Protein 7JUB (pdb70)

Sequence (122 aa):
LCCFKLYAKGKHHEKKTWFESRDFCRALGGDLASSINNKEEQQQTIWRRLITASGSYHHKLFWLGLTYGSPSEGFTWSSDGSPVSSYENWAYGEPNNYQNVEYCGELKGDPTMSSWNDINNCEHLNNWICQI

Foldseek 3Di:
DDKDWFDDDPVPFFFLVVQQVVQVVVVWGFADDADVVSLVVVLVNCVVVVVAQFKAFGQWFADDPVQGIAGVVRDDPDDAFADPCPPPCVVVQFGGKIFGSDPSRHIYTDHRGDGGIGMIDD

Structure (mmCIF, N/CA/C/O backbone):
data_7JUB
#
_entry.id   7JUB
#
_cell.length_a   32.970
_cell.length_b   56.361
_cell.length_c   34.217
_cell.angle_alpha   90.000
_cell.angle_beta   112.010
_cell.angle_gamma   90.000
#
_symmetry.space_group_name_H-M   'P 1 21 1'
#
loop_
_entity.id
_entity.type
_entity.pdbx_description
1 polymer 'Macrophage mannose receptor 1'
2 non-polymer 'CALCIUM ION'
3 non-polymer 'methyl alpha-D-mannopyranoside'
4 water water
#
loop_
_atom_site.group_PDB
_atom_site.id
_atom_site.type_symbol
_atom_site.label_atom_id
_atom_site.label_alt_id
_atom_site.label_comp_id
_atom_site.label_asym_id
_atom_site.label_entity_id
_atom_site.label_seq_id
_atom_site.pdbx_PDB_ins_code
_atom_site.Cartn_x
_atom_site.Cartn_y
_atom_site.Cartn_z
_atom_site.occupancy
_atom_site.B_iso_or_equiv
_atom_site.auth_seq_id
_atom_site.auth_comp_id
_atom_site.auth_asym_id
_atom_site.auth_atom_id
_atom_site.pdbx_PDB_model_num
ATOM 1 N N . LEU A 1 14 ? 4.256 11.080 9.407 1.00 25.86 640 LEU A N 1
ATOM 2 C CA . LEU A 1 14 ? 3.327 10.548 8.416 1.00 24.87 640 LEU A CA 1
ATOM 3 C C . LEU A 1 14 ? 2.460 9.434 8.985 1.00 22.78 640 LEU A C 1
ATOM 4 O O . LEU A 1 14 ? 2.874 8.696 9.882 1.00 24.45 640 LEU A O 1
ATOM 9 N N . CYS A 1 15 ? 1.251 9.319 8.444 1.00 18.41 641 CYS A N 1
ATOM 10 C CA A CYS A 1 15 ? 0.283 8.320 8.870 0.50 16.66 641 CYS A CA 1
ATOM 11 C CA B CYS A 1 15 ? 0.291 8.313 8.874 0.50 16.27 641 CYS A CA 1
ATOM 12 C C . CYS A 1 15 ? 0.277 7.164 7.877 1.00 13.48 641 CYS A C 1
ATOM 13 O O . CYS A 1 15 ? 0.112 7.376 6.671 1.00 12.60 641 CYS A O 1
ATOM 18 N N . PHE A 1 16 ? 0.455 5.952 8.384 1.00 10.47 642 PHE A N 1
ATOM 19 C CA . PHE A 1 16 ? 0.424 4.765 7.548 1.00 8.55 642 PHE A CA 1
ATOM 20 C C . PHE A 1 16 ? -0.988 4.196 7.504 1.00 8.51 642 PHE A C 1
ATOM 21 O O . PHE A 1 16 ? -1.730 4.247 8.490 1.00 9.48 642 PHE A O 1
ATOM 29 N N . LYS A 1 17 ? -1.350 3.634 6.352 1.00 8.78 643 LYS A N 1
ATOM 30 C CA . LYS A 1 17 ? -2.628 2.945 6.210 1.00 9.36 643 LYS A CA 1
ATOM 31 C C . LYS A 1 17 ? -2.451 1.692 5.369 1.00 8.29 643 LYS A C 1
ATOM 32 O O . LYS A 1 17 ? -1.849 1.742 4.292 1.00 7.74 643 LYS A O 1
ATOM 38 N N . LEU A 1 18 ? -2.999 0.581 5.864 1.00 7.81 644 LEU A N 1
ATOM 39 C CA . LEU A 1 18 ? -2.953 -0.693 5.163 1.00 8.08 644 LEU A CA 1
ATOM 40 C C . LEU A 1 18 ? -4.084 -0.786 4.162 1.00 7.41 644 LEU A C 1
ATOM 41 O O . LEU A 1 18 ? -5.209 -0.362 4.437 1.00 8.68 644 LEU A O 1
ATOM 46 N N . TYR A 1 19 ? -3.800 -1.412 3.027 1.00 6.73 645 TYR A N 1
ATOM 47 C CA . TYR A 1 19 ? -4.815 -1.726 2.026 1.00 7.28 645 TYR A CA 1
ATOM 48 C C . TYR A 1 19 ? -4.688 -3.203 1.683 1.00 7.88 645 TYR A C 1
ATOM 49 O O . TYR A 1 19 ? -3.806 -3.608 0.919 1.00 8.93 645 TYR A O 1
ATOM 58 N N . ALA A 1 20 ? -5.573 -4.003 2.272 1.00 8.09 646 ALA A N 1
ATOM 59 C CA . ALA A 1 20 ? -5.635 -5.450 2.060 1.00 8.86 646 ALA A CA 1
ATOM 60 C C . ALA A 1 20 ? -7.082 -5.741 1.679 1.00 9.19 646 ALA A C 1
ATOM 61 O O . ALA A 1 20 ? -7.912 -6.102 2.517 1.00 10.19 646 ALA A O 1
ATOM 63 N N . LYS A 1 21 ? -7.383 -5.556 0.404 1.00 8.77 647 LYS A N 1
ATOM 64 C CA . LYS A 1 21 ? -8.746 -5.582 -0.101 1.00 9.23 647 LYS A CA 1
ATOM 65 C C . LYS A 1 21 ? -9.075 -6.994 -0.593 1.00 8.79 647 LYS A C 1
ATOM 66 O O . LYS A 1 21 ? -8.450 -7.971 -0.173 1.00 9.78 647 LYS A O 1
ATOM 72 N N . GLY A 1 22 ? -10.066 -7.118 -1.468 1.00 8.62 648 GLY A N 1
ATOM 73 C CA . GLY A 1 22 ? -10.471 -8.421 -1.943 1.00 9.88 648 GLY A CA 1
ATOM 74 C C . GLY A 1 22 ? -9.423 -9.068 -2.829 1.00 11.04 648 GLY A C 1
ATOM 75 O O . GLY A 1 22 ? -8.486 -8.438 -3.321 1.00 11.37 648 GLY A O 1
ATOM 76 N N . LYS A 1 23 ? -9.619 -10.370 -3.054 1.00 13.61 649 LYS A N 1
ATOM 77 C CA . LYS A 1 23 ? -8.629 -11.175 -3.766 1.00 16.00 649 LYS A CA 1
ATOM 78 C C . LYS A 1 23 ? -8.381 -10.675 -5.184 1.00 14.61 649 LYS A C 1
ATOM 79 O O . LYS A 1 23 ? -7.313 -10.926 -5.749 1.00 16.24 649 LYS A O 1
ATOM 85 N N . HIS A 1 24 ? -9.350 -9.991 -5.783 1.00 12.02 650 HIS A N 1
ATOM 86 C CA A HIS A 1 24 ? -9.156 -9.459 -7.127 0.50 11.31 650 HIS A CA 1
ATOM 87 C CA B HIS A 1 24 ? -9.282 -9.438 -7.126 0.50 11.03 650 HIS A CA 1
ATOM 88 C C . HIS A 1 24 ? -8.902 -7.963 -7.129 1.00 10.17 650 HIS A C 1
ATOM 89 O O . HIS A 1 24 ? -8.963 -7.321 -8.183 1.00 12.71 650 HIS A O 1
ATOM 102 N N . GLU A 1 25 ? -8.557 -7.408 -5.977 1.00 8.31 651 GLU A N 1
ATOM 103 C CA . GLU A 1 25 ? -8.308 -5.986 -5.833 1.00 8.15 651 GLU A CA 1
ATOM 104 C C . GLU A 1 25 ? -6.848 -5.672 -5.546 1.00 8.02 651 GLU A C 1
ATOM 105 O O . GLU A 1 25 ? -6.512 -4.513 -5.299 1.00 8.60 651 GLU A O 1
ATOM 111 N N . LYS A 1 26 ? -5.975 -6.670 -5.590 1.00 7.35 652 LYS A N 1
ATOM 112 C CA . LYS A 1 26 ? -4.552 -6.436 -5.419 1.00 6.90 652 LYS A CA 1
ATOM 113 C C . LYS A 1 26 ? -3.980 -5.739 -6.652 1.00 6.16 652 LYS A C 1
ATOM 114 O O . LYS A 1 26 ? -4.587 -5.726 -7.726 1.00 7.42 652 LYS A O 1
ATOM 120 N N . LYS A 1 27 ? -2.804 -5.134 -6.481 1.00 5.26 653 LYS A N 1
ATOM 121 C CA . LYS A 1 27 ? -2.278 -4.184 -7.453 1.00 4.91 653 LYS A CA 1
ATOM 122 C C . LYS A 1 27 ? -0.793 -4.415 -7.679 1.00 4.34 653 LYS A C 1
ATOM 123 O O . LYS A 1 27 ? -0.086 -4.919 -6.800 1.00 4.39 653 LYS A O 1
ATOM 129 N N . THR A 1 28 ? -0.325 -4.016 -8.862 1.00 4.23 654 THR A N 1
ATOM 130 C CA . THR A 1 28 ? 1.107 -3.985 -9.111 1.00 4.42 654 THR A CA 1
ATOM 131 C C . THR A 1 28 ? 1.749 -2.880 -8.266 1.00 3.78 654 THR A C 1
ATOM 132 O O . THR A 1 28 ? 1.068 -2.041 -7.664 1.00 3.92 654 THR A O 1
ATOM 136 N N . TRP A 1 29 ? 3.083 -2.863 -8.224 1.00 3.77 655 TRP A N 1
ATOM 137 C CA . TRP A 1 29 ? 3.761 -1.818 -7.455 1.00 3.71 655 TRP A CA 1
ATOM 138 C C . TRP A 1 29 ? 3.388 -0.435 -7.985 1.00 3.75 655 TRP A C 1
ATOM 139 O O . TRP A 1 29 ? 3.057 0.484 -7.220 1.00 4.03 655 TRP A O 1
ATOM 150 N N . PHE A 1 30 ? 3.420 -0.275 -9.307 1.00 4.31 656 PHE A N 1
ATOM 151 C CA . PHE A 1 30 ? 3.096 1.015 -9.913 1.00 4.83 656 PHE A CA 1
ATOM 152 C C . PHE A 1 30 ? 1.646 1.415 -9.673 1.00 4.65 656 PHE A C 1
ATOM 153 O O . PHE A 1 30 ? 1.363 2.585 -9.387 1.00 5.00 656 PHE A O 1
ATOM 161 N N . GLU A 1 31 ? 0.715 0.467 -9.785 1.00 4.44 657 GLU A N 1
ATOM 162 C CA . GLU A 1 31 ? -0.681 0.786 -9.507 1.00 4.76 657 GLU A CA 1
ATOM 163 C C . GLU A 1 31 ? -0.868 1.198 -8.052 1.00 4.74 657 GLU A C 1
ATOM 164 O O . GLU A 1 31 ? -1.683 2.079 -7.741 1.00 4.67 657 GLU A O 1
ATOM 170 N N . SER A 1 32 ? -0.142 0.540 -7.141 1.00 4.26 658 SER A N 1
ATOM 171 C CA . SER A 1 32 ? -0.245 0.878 -5.723 1.00 4.33 658 SER A CA 1
ATOM 172 C C . SER A 1 32 ? 0.330 2.257 -5.454 1.00 4.54 658 SER A C 1
ATOM 173 O O . SER A 1 32 ? -0.256 3.054 -4.712 1.00 5.15 658 SER A O 1
ATOM 176 N N . ARG A 1 33 ? 1.479 2.558 -6.054 1.00 4.95 659 ARG A N 1
ATOM 177 C CA . ARG A 1 33 ? 2.040 3.893 -5.918 1.00 5.78 659 ARG A CA 1
ATOM 178 C C . ARG A 1 33 ? 1.061 4.941 -6.430 1.00 5.75 659 ARG A C 1
ATOM 179 O O . ARG A 1 33 ? 0.851 5.975 -5.786 1.00 6.32 659 ARG A O 1
ATOM 187 N N . ASP A 1 34 ? 0.439 4.682 -7.584 1.00 5.85 660 ASP A N 1
ATOM 188 C CA . ASP A 1 34 ? -0.521 5.635 -8.128 1.00 6.94 660 ASP A CA 1
ATOM 189 C C . ASP A 1 34 ? -1.704 5.826 -7.185 1.00 6.80 660 ASP A C 1
ATOM 190 O O . ASP A 1 34 ? -2.203 6.948 -7.020 1.00 7.80 660 ASP A O 1
ATOM 195 N N . PHE A 1 35 ? -2.173 4.740 -6.568 1.00 6.46 661 PHE A N 1
ATOM 196 C CA . PHE A 1 35 ? -3.264 4.836 -5.607 1.00 6.63 661 PHE A CA 1
ATOM 197 C C . PHE A 1 35 ? -2.884 5.744 -4.441 1.00 6.37 661 PHE A C 1
ATOM 198 O O . PHE A 1 35 ? -3.661 6.620 -4.034 1.00 7.25 661 PHE A O 1
ATOM 206 N N . CYS A 1 36 ? -1.697 5.536 -3.871 1.00 5.46 662 CYS A N 1
ATOM 207 C CA . CYS A 1 36 ? -1.287 6.341 -2.725 1.00 5.76 662 CYS A CA 1
ATOM 208 C C . CYS A 1 36 ? -1.043 7.791 -3.116 1.00 6.24 662 CYS A C 1
ATOM 209 O O . CYS A 1 36 ? -1.353 8.710 -2.347 1.00 7.16 662 CYS A O 1
ATOM 212 N N . ARG A 1 37 ? -0.467 8.013 -4.297 1.00 7.17 663 ARG A N 1
ATOM 213 C CA . ARG A 1 37 ? -0.223 9.374 -4.752 1.00 8.97 663 ARG A CA 1
ATOM 214 C C . ARG A 1 37 ? -1.529 10.098 -5.063 1.00 9.49 663 ARG A C 1
ATOM 215 O O . ARG A 1 37 ? -1.617 11.318 -4.879 1.00 10.72 663 ARG A O 1
ATOM 223 N N . ALA A 1 38 ? -2.564 9.370 -5.486 1.00 9.70 664 ALA A N 1
ATOM 224 C CA . ALA A 1 38 ? -3.853 10.002 -5.746 1.00 11.09 664 ALA A CA 1
ATOM 225 C C . ALA A 1 38 ? -4.451 10.588 -4.476 1.00 11.42 664 ALA A C 1
ATOM 226 O O . ALA A 1 38 ? -5.205 11.566 -4.539 1.00 12.63 664 ALA A O 1
ATOM 228 N N . LEU A 1 39 ? -4.120 10.017 -3.320 1.00 10.40 665 LEU A N 1
ATOM 229 C CA . LEU A 1 39 ? -4.541 10.545 -2.033 1.00 10.81 665 LEU A CA 1
ATOM 230 C C . LEU A 1 39 ? -3.651 11.675 -1.541 1.00 10.18 665 LEU A C 1
ATOM 231 O O . LEU A 1 39 ? -3.936 12.252 -0.488 1.00 12.51 665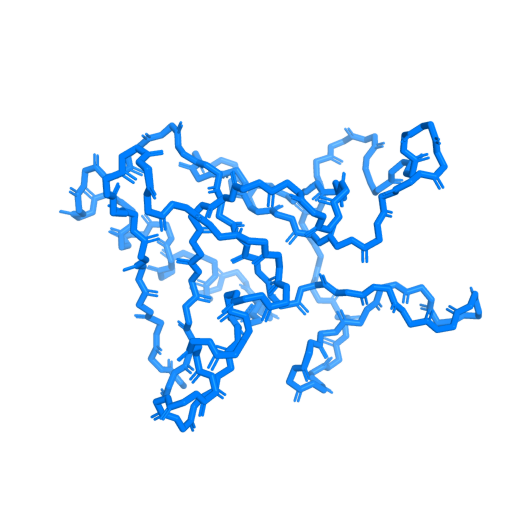 LEU A O 1
ATOM 236 N N . GLY A 1 40 ? -2.590 12.008 -2.271 1.00 8.61 666 GLY A N 1
ATOM 237 C CA . GLY A 1 40 ? -1.672 13.039 -1.837 1.00 8.49 666 GLY A CA 1
ATOM 238 C C . GLY A 1 40 ? -0.500 12.538 -1.031 1.00 8.50 666 GLY A C 1
ATOM 239 O O . GLY A 1 40 ? 0.194 13.348 -0.405 1.00 8.66 666 GLY A O 1
ATOM 240 N N . GLY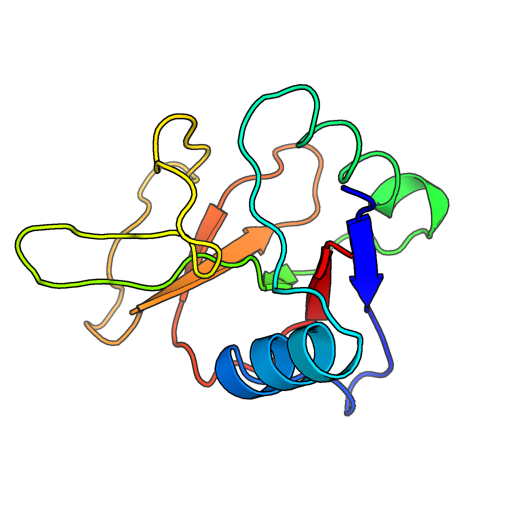 A 1 41 ? -0.255 11.233 -1.031 1.00 7.89 667 GLY A N 1
ATOM 241 C CA . GLY A 1 41 ? 0.829 10.612 -0.293 1.00 7.69 667 GLY A CA 1
ATOM 242 C C . GLY A 1 41 ? 1.706 9.782 -1.215 1.00 7.05 667 GLY A C 1
ATOM 243 O O . GLY A 1 41 ? 1.971 10.155 -2.354 1.00 7.99 667 GLY A O 1
ATOM 244 N N . ASP A 1 42 ? 2.158 8.635 -0.709 1.00 6.38 668 ASP A N 1
ATOM 245 C CA . ASP A 1 42 ? 3.069 7.775 -1.454 1.00 5.66 668 ASP A CA 1
ATOM 246 C C . ASP A 1 42 ? 2.991 6.391 -0.824 1.00 4.76 668 ASP A C 1
ATOM 247 O O . ASP A 1 42 ? 2.366 6.199 0.224 1.00 5.31 668 ASP A O 1
ATOM 252 N N . LEU A 1 43 ? 3.620 5.419 -1.475 1.00 4.56 669 LEU A N 1
ATOM 253 C CA . LEU A 1 43 ? 3.842 4.150 -0.802 1.00 4.77 669 LEU A CA 1
ATOM 254 C C . LEU A 1 43 ? 4.703 4.380 0.436 1.00 4.69 669 LEU A C 1
ATOM 255 O O . LEU A 1 43 ? 5.545 5.282 0.481 1.00 5.53 669 LEU A O 1
ATOM 260 N N . ALA A 1 44 ? 4.473 3.561 1.455 1.00 4.85 670 ALA A N 1
ATOM 261 C CA . ALA A 1 44 ? 5.142 3.745 2.731 1.00 5.11 670 ALA A CA 1
ATOM 262 C C . ALA A 1 44 ? 6.637 3.461 2.656 1.00 4.58 670 ALA A C 1
ATOM 263 O O . ALA A 1 44 ? 7.079 2.459 2.084 1.00 5.01 670 ALA A O 1
ATOM 265 N N . SER A 1 45 ? 7.418 4.345 3.267 1.00 4.72 671 SER A N 1
ATOM 266 C CA A SER A 1 45 ? 8.797 4.038 3.595 0.50 4.85 671 SER A CA 1
ATOM 267 C CA B SER A 1 45 ? 8.807 4.075 3.604 0.50 5.71 671 SER A CA 1
ATOM 268 C C . SER A 1 45 ? 8.886 3.693 5.075 1.00 5.05 671 SER A C 1
ATOM 269 O O . SER A 1 45 ? 8.199 4.282 5.912 1.00 6.70 671 SER A O 1
ATOM 274 N N . ILE A 1 46 ? 9.706 2.699 5.387 1.00 5.86 672 ILE A N 1
ATOM 275 C CA . ILE A 1 46 ? 9.913 2.253 6.761 1.00 6.70 672 ILE A CA 1
ATOM 276 C C . ILE A 1 46 ? 11.333 2.638 7.133 1.00 7.27 672 ILE A C 1
ATOM 277 O O . ILE A 1 46 ? 12.300 2.012 6.680 1.00 8.71 672 ILE A O 1
ATOM 282 N N . ASN A 1 47 ? 11.462 3.671 7.959 1.00 7.87 673 ASN A N 1
ATOM 283 C CA . ASN A 1 47 ? 12.741 4.337 8.141 1.00 9.04 673 ASN A CA 1
ATOM 284 C C . ASN A 1 47 ? 13.423 3.993 9.452 1.00 7.73 673 ASN A C 1
ATOM 285 O O . ASN A 1 47 ? 14.573 4.397 9.660 1.00 8.85 673 ASN A O 1
ATOM 290 N N . ASN A 1 48 ? 12.751 3.261 10.332 1.00 8.04 674 ASN A N 1
ATOM 291 C CA . ASN A 1 48 ? 13.323 2.893 11.619 1.00 8.31 674 ASN A CA 1
ATOM 292 C C . ASN A 1 48 ? 12.420 1.843 12.251 1.00 7.86 674 ASN A C 1
ATOM 293 O O . ASN A 1 48 ? 11.342 1.524 11.737 1.00 7.43 674 ASN A O 1
ATOM 298 N N . LYS A 1 49 ? 12.876 1.319 13.388 1.00 9.11 675 LYS A N 1
ATOM 299 C CA . LYS A 1 49 ? 12.136 0.275 14.087 1.00 10.31 675 LYS A CA 1
ATOM 300 C C . LYS A 1 49 ? 10.803 0.773 14.621 1.00 9.08 675 LYS A C 1
ATOM 301 O O . LYS A 1 49 ? 9.856 -0.013 14.735 1.00 8.64 675 LYS A O 1
ATOM 307 N N . GLU A 1 50 ? 10.710 2.051 14.988 1.00 9.29 676 GLU A N 1
ATOM 308 C CA . GLU A 1 50 ? 9.437 2.559 15.485 1.00 9.74 676 GLU A CA 1
ATOM 309 C C . GLU A 1 50 ? 8.369 2.517 14.400 1.00 8.19 676 GLU A C 1
ATOM 310 O O . GLU A 1 50 ? 7.239 2.084 14.646 1.00 8.53 676 GLU A O 1
ATOM 316 N N . GLU A 1 51 ? 8.709 2.968 13.187 1.00 7.20 677 GLU A N 1
ATOM 317 C CA . GLU A 1 51 ? 7.750 2.915 12.087 1.00 7.13 677 GLU A CA 1
ATOM 318 C C . GLU A 1 51 ? 7.381 1.476 11.756 1.00 6.35 677 GLU A C 1
ATOM 319 O O . GLU A 1 51 ? 6.220 1.168 11.460 1.00 6.90 677 GLU A O 1
ATOM 325 N N . GLN A 1 52 ? 8.360 0.576 11.807 1.00 6.13 678 GLN A N 1
ATOM 326 C CA . GLN A 1 52 ? 8.074 -0.836 11.600 1.00 6.57 678 GLN A CA 1
ATOM 327 C C . GLN A 1 52 ? 7.055 -1.344 12.614 1.00 6.57 678 GLN A C 1
ATOM 328 O O . GLN A 1 52 ? 6.099 -2.043 12.254 1.00 6.84 678 GLN A O 1
ATOM 334 N N . GLN A 1 53 ? 7.234 -0.988 13.891 1.00 6.88 679 GLN A N 1
ATOM 335 C CA A GLN A 1 53 ? 6.304 -1.406 14.938 0.50 7.37 679 GLN A CA 1
ATOM 336 C CA B GLN A 1 53 ? 6.288 -1.455 14.898 0.50 7.13 679 GLN A CA 1
ATOM 337 C C . GLN A 1 53 ? 4.908 -0.848 14.696 1.00 7.18 679 GLN A C 1
ATOM 338 O O . GLN A 1 53 ? 3.898 -1.535 14.913 1.00 7.45 679 GLN A O 1
ATOM 349 N N . TH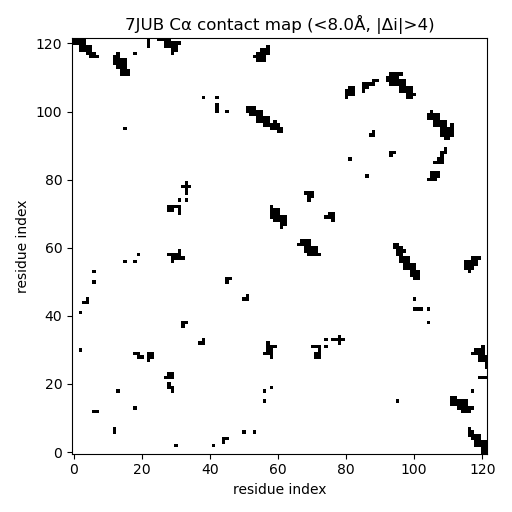R A 1 54 ? 4.835 0.420 14.280 1.00 7.91 680 THR A N 1
ATOM 350 C CA . THR A 1 54 ? 3.539 1.031 14.009 1.00 7.98 680 THR A CA 1
ATOM 351 C C . THR A 1 54 ? 2.782 0.232 12.963 1.00 7.22 680 THR A C 1
ATOM 352 O O . THR A 1 54 ? 1.587 -0.051 13.125 1.00 7.52 680 THR A O 1
ATOM 356 N N . ILE A 1 55 ? 3.471 -0.158 11.892 1.00 6.27 681 ILE A N 1
ATOM 357 C CA . ILE A 1 55 ? 2.822 -0.905 10.822 1.00 6.18 681 ILE A CA 1
ATOM 358 C C . ILE A 1 55 ? 2.458 -2.311 11.282 1.00 6.12 681 ILE A C 1
ATOM 359 O O . ILE A 1 55 ? 1.366 -2.809 10.987 1.00 6.09 681 ILE A O 1
ATOM 364 N N . TRP A 1 56 ? 3.352 -2.972 12.026 1.00 5.83 682 TRP A N 1
ATOM 365 C CA . TRP A 1 56 ? 3.004 -4.283 12.570 1.00 6.07 682 TRP A CA 1
ATOM 366 C C . TRP A 1 56 ? 1.747 -4.210 13.427 1.00 6.33 682 TRP A C 1
ATOM 367 O O . TRP A 1 56 ? 0.861 -5.065 13.321 1.00 6.40 682 TRP A O 1
ATOM 378 N N . ARG A 1 57 ? 1.631 -3.179 14.261 1.00 7.50 683 ARG A N 1
ATOM 379 C CA A ARG A 1 57 ? 0.443 -3.058 15.098 0.50 8.77 683 ARG A CA 1
ATOM 380 C CA B ARG A 1 57 ? 0.437 -3.064 15.092 0.50 8.77 683 ARG A CA 1
ATOM 381 C C . ARG A 1 57 ? -0.811 -2.809 14.263 1.00 9.51 683 ARG A C 1
ATOM 382 O O . ARG A 1 57 ? -1.893 -3.277 14.626 1.00 10.64 683 ARG A O 1
ATOM 397 N N . LEU A 1 58 ? -0.687 -2.086 13.146 1.00 8.96 684 LEU A N 1
ATOM 398 C CA . LEU A 1 58 ? -1.828 -1.945 12.245 1.00 9.29 684 LEU A CA 1
ATOM 399 C C . LEU A 1 58 ? -2.241 -3.297 11.688 1.00 8.01 684 LEU A C 1
ATOM 400 O O . LEU A 1 58 ? -3.439 -3.577 11.537 1.00 9.15 684 LEU A O 1
ATOM 405 N N . ILE A 1 59 ? -1.259 -4.142 11.354 1.00 7.18 685 ILE A N 1
ATOM 406 C CA . ILE A 1 59 ? -1.566 -5.487 10.875 1.00 6.94 685 ILE A CA 1
ATOM 407 C C . ILE A 1 59 ? -2.306 -6.271 11.949 1.00 8.36 685 ILE A C 1
ATOM 408 O O . ILE A 1 59 ? -3.336 -6.901 11.682 1.00 9.60 685 ILE A O 1
ATOM 413 N N . THR A 1 60 ? -1.809 -6.228 13.187 1.00 8.52 686 THR A N 1
ATOM 414 C CA . THR A 1 60 ? -2.498 -6.963 14.244 1.00 10.22 686 THR A CA 1
ATOM 415 C C . THR A 1 60 ? -3.903 -6.418 14.480 1.00 11.56 686 THR A C 1
ATOM 416 O O . THR A 1 60 ? -4.843 -7.189 14.707 1.00 13.76 686 THR A O 1
ATOM 420 N N . ALA A 1 61 ? -4.071 -5.095 14.423 1.00 11.51 687 ALA A N 1
ATOM 421 C CA . ALA A 1 61 ? -5.375 -4.503 14.707 1.00 13.60 687 ALA A CA 1
ATOM 422 C C . ALA A 1 61 ? -6.391 -4.868 13.634 1.00 13.80 687 ALA A C 1
ATOM 423 O O . ALA A 1 61 ? -7.578 -5.053 13.929 1.00 15.25 687 ALA A O 1
ATOM 425 N N . SER A 1 62 ? -5.950 -4.967 12.383 1.00 13.55 688 SER A N 1
ATOM 426 C CA . SER A 1 62 ? -6.865 -5.284 11.298 1.00 15.64 688 SER A CA 1
ATOM 427 C C . SER A 1 62 ? -7.143 -6.774 11.198 1.00 16.93 688 SER A C 1
ATOM 428 O O . SER A 1 62 ? -8.146 -7.164 10.593 1.00 17.80 688 SER A O 1
ATOM 431 N N . GLY A 1 63 ? -6.295 -7.607 11.795 1.00 17.17 689 GLY A N 1
ATOM 432 C CA . GLY A 1 63 ? -6.365 -9.026 11.534 1.00 18.17 689 GLY A CA 1
ATOM 433 C C . GLY A 1 63 ? -5.906 -9.409 10.149 1.00 18.54 689 GLY A C 1
ATOM 434 O O . GLY A 1 63 ? -6.192 -10.518 9.696 1.00 19.13 689 GLY A O 1
ATOM 435 N N . SER A 1 64 ? -5.201 -8.515 9.454 1.00 18.94 690 SER A N 1
ATOM 436 C CA . SER A 1 64 ? -4.752 -8.777 8.087 1.00 18.80 690 SER A CA 1
ATOM 437 C C . SER A 1 64 ? -3.427 -9.543 8.092 1.00 16.03 690 SER A C 1
ATOM 438 O O . SER A 1 64 ? -2.424 -9.108 7.527 1.00 16.09 690 SER A O 1
ATOM 441 N N . TYR A 1 65 ? -3.451 -10.720 8.725 1.00 15.87 691 TYR A N 1
ATOM 442 C CA . TYR A 1 65 ? -2.261 -11.547 8.898 1.00 14.46 691 TYR A CA 1
ATOM 443 C C . TYR A 1 65 ? -1.933 -12.357 7.641 1.00 13.78 691 TYR A C 1
ATOM 444 O O . TYR A 1 65 ? -2.790 -12.627 6.791 1.00 14.64 691 TYR A O 1
ATOM 453 N N . HIS A 1 66 ? -0.657 -12.755 7.561 1.00 12.98 692 HIS A N 1
ATOM 454 C CA A HIS A 1 66 ? -0.105 -13.624 6.516 0.50 13.39 692 HIS A CA 1
ATOM 455 C CA B HIS A 1 66 ? -0.174 -13.662 6.509 0.50 13.18 692 HIS A CA 1
ATOM 456 C C . HIS A 1 66 ? -0.284 -13.055 5.111 1.00 11.42 692 HIS A C 1
ATOM 457 O O . HIS A 1 66 ? -0.473 -13.779 4.124 1.00 13.39 692 HIS A O 1
ATOM 470 N N . LYS A 1 67 ? -0.174 -11.741 5.005 1.00 7.74 693 LYS A N 1
ATOM 471 C CA . LYS A 1 67 ? -0.280 -11.081 3.721 1.00 7.47 693 LYS A CA 1
ATOM 472 C C . LYS A 1 67 ? 1.029 -10.400 3.364 1.00 6.14 693 LYS A C 1
ATOM 473 O O . LYS A 1 67 ? 1.843 -10.073 4.231 1.00 7.74 693 LYS A O 1
ATOM 479 N N . LEU A 1 68 ? 1.219 -10.209 2.062 1.00 5.67 694 LEU A N 1
ATOM 480 C CA . LEU A 1 68 ? 2.346 -9.480 1.504 1.00 5.45 694 LEU A CA 1
ATOM 481 C C . LEU A 1 68 ? 1.868 -8.104 1.057 1.00 4.69 694 LEU A C 1
ATOM 482 O O . LEU A 1 68 ? 0.791 -7.970 0.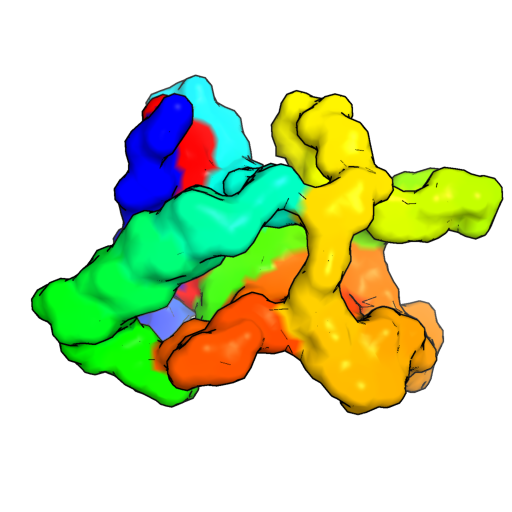466 1.00 6.21 694 LEU A O 1
ATOM 487 N N . PHE A 1 69 ? 2.675 -7.081 1.336 1.00 4.04 695 PHE A N 1
ATOM 488 C CA . PHE A 1 69 ? 2.302 -5.698 1.056 1.00 3.99 695 PHE A CA 1
ATOM 489 C C . PHE A 1 69 ? 3.420 -4.995 0.307 1.00 3.41 695 PHE A C 1
ATOM 490 O O . PHE A 1 69 ? 4.579 -5.059 0.721 1.00 4.11 695 PHE A O 1
ATOM 498 N N . TRP A 1 70 ? 3.072 -4.258 -0.740 1.00 3.78 696 TRP A N 1
ATOM 499 C CA . TRP A 1 70 ? 4.051 -3.357 -1.323 1.00 3.83 696 TRP A CA 1
ATOM 500 C C . TRP A 1 70 ? 4.439 -2.270 -0.333 1.00 3.53 696 TRP A C 1
ATOM 501 O O . TRP A 1 70 ? 3.583 -1.674 0.328 1.00 4.28 696 TRP A O 1
ATOM 512 N N . LEU A 1 71 ? 5.738 -1.993 -0.278 1.00 3.42 697 LEU A N 1
ATOM 513 C CA . LEU A 1 71 ? 6.307 -0.788 0.305 1.00 3.78 697 LEU A CA 1
ATOM 514 C C . LEU A 1 71 ? 6.851 0.081 -0.825 1.00 3.49 697 LEU A C 1
ATOM 515 O O . LEU A 1 71 ? 6.888 -0.337 -1.984 1.00 4.01 697 LEU A O 1
ATOM 520 N N . GLY A 1 72 ? 7.347 1.273 -0.478 1.00 3.72 698 GLY A N 1
ATOM 521 C CA . GLY A 1 72 ? 7.916 2.153 -1.480 1.00 3.93 698 GLY A CA 1
ATOM 522 C C . GLY A 1 72 ? 9.286 1.785 -2.023 1.00 3.37 698 GLY A C 1
ATOM 523 O O . GLY A 1 72 ? 9.951 2.631 -2.621 1.00 4.57 698 GLY A O 1
ATOM 524 N N . LEU A 1 73 ? 9.727 0.539 -1.841 1.00 3.66 699 LEU A N 1
ATOM 525 C CA . LEU A 1 73 ? 11.035 0.110 -2.324 1.00 4.51 699 LEU A CA 1
ATOM 526 C C . LEU A 1 73 ? 10.998 -0.113 -3.828 1.00 4.37 699 LEU A C 1
ATOM 527 O O . LEU A 1 73 ? 10.239 -0.960 -4.319 1.00 4.42 699 LEU A O 1
ATOM 532 N N . THR A 1 74 ? 11.852 0.607 -4.548 1.00 4.70 700 THR A N 1
ATOM 533 C CA . THR A 1 74 ? 11.997 0.420 -5.981 1.00 5.84 700 THR A CA 1
ATOM 534 C C . THR A 1 74 ? 13.460 0.603 -6.354 1.00 5.07 700 THR A C 1
ATOM 535 O O . THR A 1 74 ? 14.162 1.455 -5.791 1.00 5.01 700 THR A O 1
ATOM 539 N N . TYR A 1 75 ? 13.925 -0.216 -7.290 1.00 5.23 701 TYR A N 1
ATOM 540 C CA . TYR A 1 75 ? 15.324 -0.142 -7.672 1.00 5.13 701 TYR A CA 1
ATOM 541 C C . TYR A 1 75 ? 15.600 1.182 -8.365 1.00 5.52 701 TYR A C 1
ATOM 542 O O . TYR A 1 75 ? 14.800 1.648 -9.176 1.00 6.16 701 TYR A O 1
ATOM 551 N N . GLY A 1 76 ? 16.740 1.785 -8.050 1.00 5.66 702 GLY A N 1
ATOM 552 C CA . GLY A 1 76 ? 17.216 2.947 -8.771 1.00 6.55 702 GLY A CA 1
ATOM 553 C C . GLY A 1 76 ? 18.180 2.526 -9.860 1.00 6.14 702 GLY A C 1
ATOM 554 O O . GLY A 1 76 ? 17.958 1.521 -10.543 1.00 6.45 702 GLY A O 1
ATOM 555 N N . SER A 1 77 ? 19.253 3.284 -10.036 1.00 6.22 703 SER A N 1
ATOM 556 C CA . SER A 1 77 ? 20.286 2.912 -10.982 1.00 6.40 703 SER A CA 1
ATOM 557 C C . SER A 1 77 ? 21.051 1.696 -10.457 1.00 5.51 703 SER A C 1
ATOM 558 O O . SER A 1 77 ? 20.980 1.371 -9.271 1.00 5.59 703 SER A O 1
ATOM 561 N N . PRO A 1 78 ? 21.804 1.009 -11.322 1.00 6.33 704 PRO A N 1
ATOM 562 C CA . PRO A 1 78 ? 22.684 -0.058 -10.819 1.00 7.30 704 PRO A CA 1
ATOM 563 C C . PRO A 1 78 ? 23.623 0.422 -9.729 1.00 6.90 704 PRO A C 1
ATOM 564 O O . PRO A 1 78 ? 23.901 -0.324 -8.782 1.00 7.76 704 PRO A O 1
ATOM 568 N N . SER A 1 79 ? 24.104 1.661 -9.816 1.00 6.86 705 SER A N 1
ATOM 569 C CA . SER A 1 79 ? 24.986 2.160 -8.770 1.00 8.01 705 SER A CA 1
ATOM 570 C C . SER A 1 79 ? 24.256 2.255 -7.433 1.00 7.97 705 SER A C 1
ATOM 571 O O . SER A 1 79 ? 24.775 1.814 -6.400 1.00 8.62 705 SER A O 1
ATOM 574 N N . GLU A 1 80 ? 23.041 2.820 -7.441 1.00 7.17 706 GLU A N 1
ATOM 575 C CA . GLU A 1 80 ? 22.323 3.112 -6.198 1.00 8.31 706 GLU A CA 1
ATOM 576 C C . GLU A 1 80 ? 21.764 1.860 -5.539 1.00 6.94 706 GLU A C 1
ATOM 577 O O . GLU A 1 80 ? 21.690 1.786 -4.307 1.00 7.80 706 GLU A O 1
ATOM 583 N N . GLY A 1 81 ? 21.276 0.912 -6.335 1.00 6.13 707 GLY A N 1
ATOM 584 C CA . GLY A 1 81 ? 20.486 -0.146 -5.740 1.00 6.21 707 GLY A CA 1
ATOM 585 C C . GLY A 1 81 ? 19.101 0.353 -5.353 1.00 5.54 707 GLY A C 1
ATOM 586 O O . GLY A 1 81 ? 18.529 1.249 -5.982 1.00 5.40 707 GLY A O 1
ATOM 587 N N . PHE A 1 82 ? 18.548 -0.237 -4.298 1.00 4.70 708 PHE A N 1
ATOM 588 C CA . PHE A 1 82 ? 17.199 0.126 -3.892 1.00 4.50 708 PHE A CA 1
ATOM 589 C C . PHE A 1 82 ? 17.120 1.558 -3.387 1.00 4.63 708 PHE A C 1
ATOM 590 O O . PHE A 1 82 ? 18.060 2.094 -2.783 1.00 5.84 708 PHE A O 1
ATOM 598 N N . THR A 1 83 ? 15.966 2.168 -3.655 1.00 4.97 709 THR A N 1
ATOM 599 C CA . THR A 1 83 ? 15.599 3.500 -3.203 1.00 5.29 709 THR A CA 1
ATOM 600 C C . THR A 1 83 ? 14.191 3.432 -2.625 1.00 4.69 709 THR A C 1
ATOM 601 O O . THR A 1 83 ? 13.458 2.454 -2.818 1.00 5.09 709 THR A O 1
ATOM 605 N N . TRP A 1 84 ? 13.815 4.495 -1.916 1.00 4.88 710 TRP A N 1
ATOM 606 C CA . TRP A 1 84 ? 12.438 4.699 -1.489 1.00 4.87 710 TRP A CA 1
ATOM 607 C C . TRP A 1 84 ? 11.750 5.651 -2.458 1.00 5.33 710 TRP A C 1
ATOM 608 O O . TRP A 1 84 ? 12.308 6.685 -2.824 1.00 5.93 710 TRP A O 1
ATOM 619 N N . SER A 1 85 ? 10.505 5.333 -2.818 1.00 5.02 711 SER A N 1
ATOM 620 C CA A SER A 1 85 ? 9.815 6.173 -3.790 0.50 5.20 711 SER A CA 1
ATOM 621 C CA B SER A 1 85 ? 9.727 6.147 -3.752 0.50 6.22 711 SER A CA 1
ATOM 622 C C . SER A 1 85 ? 9.625 7.597 -3.287 1.00 5.94 711 SER A C 1
ATOM 623 O O . SER A 1 85 ? 9.607 8.527 -4.103 1.00 6.32 711 SER A O 1
ATOM 628 N N . ASP A 1 86 ? 9.516 7.802 -1.972 1.00 5.82 712 ASP A N 1
ATOM 629 C CA . ASP A 1 86 ? 9.363 9.137 -1.403 1.00 7.14 712 ASP A CA 1
ATOM 630 C C . ASP A 1 86 ? 10.681 9.893 -1.274 1.00 7.61 712 ASP A C 1
ATOM 631 O O . ASP A 1 86 ? 10.672 11.036 -0.804 1.00 9.48 712 ASP A O 1
ATOM 636 N N . GLY A 1 87 ? 11.801 9.302 -1.682 1.00 6.77 713 GLY A N 1
ATOM 637 C CA . GLY A 1 87 ? 13.084 9.961 -1.613 1.00 7.27 713 GLY A CA 1
ATOM 638 C C . GLY A 1 87 ? 13.801 9.826 -0.289 1.00 7.42 713 GLY A C 1
ATOM 639 O O . GLY A 1 87 ? 14.907 10.361 -0.155 1.00 8.83 713 GLY A O 1
ATOM 640 N N . SER A 1 88 ? 13.211 9.147 0.694 1.00 6.90 714 SER A N 1
ATOM 641 C CA . SER A 1 88 ? 13.882 8.964 1.969 1.00 7.86 714 SER A CA 1
ATOM 642 C C . SER A 1 88 ? 15.189 8.213 1.758 1.00 7.56 714 SER A C 1
ATOM 643 O O . SER A 1 88 ? 15.282 7.340 0.893 1.00 8.11 714 SER A O 1
ATOM 646 N N . PRO A 1 89 ? 16.203 8.506 2.557 1.00 8.20 715 PRO A N 1
ATOM 647 C CA . PRO A 1 89 ? 17.435 7.720 2.489 1.00 9.60 715 PRO A CA 1
ATOM 648 C C . PRO A 1 89 ? 17.156 6.263 2.830 1.00 9.43 715 PRO A C 1
ATOM 649 O O . PRO A 1 89 ? 16.371 5.953 3.728 1.00 8.92 715 PRO A O 1
ATOM 653 N N . VAL A 1 90 ? 17.791 5.355 2.093 1.00 10.28 716 VAL A N 1
ATOM 654 C CA . VAL A 1 90 ? 17.758 3.946 2.475 1.00 11.91 716 VAL A CA 1
ATOM 655 C C . VAL A 1 90 ? 18.860 3.753 3.509 1.00 12.90 716 VAL A C 1
ATOM 656 O O . VAL A 1 90 ? 20.033 3.595 3.169 1.00 15.97 716 VAL A O 1
ATOM 660 N N . SER A 1 91 ? 18.488 3.814 4.784 1.00 10.91 717 SER A N 1
ATOM 661 C CA A SER A 1 91 ? 19.437 3.604 5.872 0.50 10.90 717 SER A CA 1
ATOM 662 C CA B SER A 1 91 ? 19.435 3.608 5.876 0.50 11.72 717 SER A CA 1
ATOM 663 C C . SER A 1 91 ? 19.029 2.386 6.689 1.00 10.29 717 SER A C 1
ATOM 664 O O . SER A 1 91 ? 19.729 1.373 6.653 1.00 11.65 717 SER A O 1
ATOM 669 N N . TYR A 1 92 ? 17.914 2.444 7.404 1.00 8.78 718 TYR A N 1
ATOM 670 C CA . TYR A 1 92 ? 17.370 1.242 8.019 1.00 8.32 718 TYR A CA 1
ATOM 671 C C . TYR A 1 92 ? 16.987 0.243 6.933 1.00 7.39 718 TYR A C 1
ATOM 672 O O . TYR A 1 92 ? 16.356 0.607 5.938 1.00 7.02 718 TYR A O 1
ATOM 681 N N . GLU A 1 93 ? 17.375 -1.017 7.114 1.00 7.58 719 GLU A N 1
ATOM 682 C CA . GLU A 1 93 ? 16.983 -2.065 6.183 1.00 8.57 719 GLU A CA 1
ATOM 683 C C . GLU A 1 93 ? 16.569 -3.283 6.994 1.00 8.05 719 GLU A C 1
ATOM 684 O O . GLU A 1 93 ? 17.123 -3.534 8.067 1.00 9.57 719 GLU A O 1
ATOM 690 N N . ASN A 1 94 ? 15.571 -4.019 6.499 1.00 6.76 720 ASN A N 1
ATOM 691 C CA . ASN A 1 94 ? 15.100 -5.228 7.170 1.00 6.38 720 ASN A CA 1
ATOM 692 C C . ASN A 1 94 ? 14.851 -6.353 6.172 1.00 5.70 720 ASN A C 1
ATOM 693 O O . ASN A 1 94 ? 13.841 -7.059 6.246 1.00 6.27 720 ASN A O 1
ATOM 698 N N . TRP A 1 95 ? 15.775 -6.546 5.234 1.00 5.63 721 TRP A N 1
ATOM 699 C CA . TRP A 1 95 ? 15.647 -7.639 4.280 1.00 5.06 721 TRP A CA 1
ATOM 700 C C . TRP A 1 95 ? 15.646 -8.985 4.996 1.00 5.17 721 TRP A C 1
ATOM 701 O O . TRP A 1 95 ? 16.408 -9.208 5.939 1.00 6.11 721 TRP A O 1
ATOM 712 N N . ALA A 1 96 ? 14.812 -9.906 4.519 1.00 4.70 722 ALA A N 1
ATOM 713 C CA . ALA A 1 96 ? 14.923 -11.292 4.951 1.00 5.95 722 ALA A CA 1
ATOM 714 C C . ALA A 1 96 ? 16.301 -11.833 4.582 1.00 5.82 722 ALA A C 1
ATOM 715 O O . ALA A 1 96 ? 16.954 -11.348 3.652 1.00 6.14 722 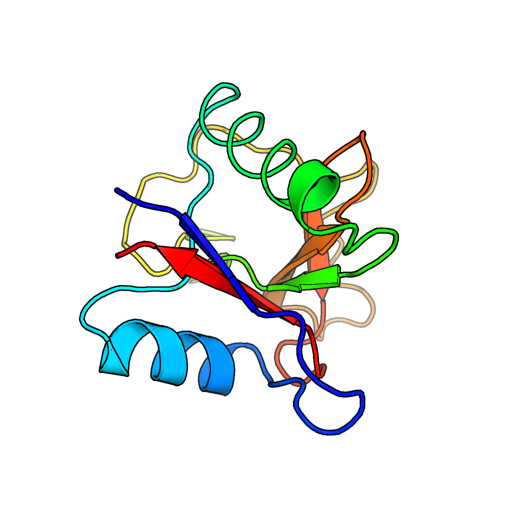ALA A O 1
ATOM 717 N N . TYR A 1 97 ? 16.754 -12.847 5.321 1.00 6.49 723 TYR A N 1
ATOM 718 C CA . TYR A 1 97 ? 18.031 -13.462 4.985 1.00 7.08 723 TYR A CA 1
ATOM 719 C C . TYR A 1 97 ? 17.994 -13.972 3.551 1.00 7.44 723 TYR A C 1
ATOM 720 O O . TYR A 1 97 ? 17.024 -14.606 3.124 1.00 8.62 723 TYR A O 1
ATOM 729 N N . GLY A 1 98 ? 19.049 -13.676 2.801 1.00 7.80 724 GLY A N 1
ATOM 730 C CA . GLY A 1 98 ? 19.119 -14.034 1.405 1.00 7.91 724 GLY A CA 1
ATOM 731 C C . GLY A 1 98 ? 18.550 -13.006 0.454 1.00 7.92 724 GLY A C 1
ATOM 732 O O . GLY A 1 98 ? 18.612 -13.223 -0.763 1.00 9.96 724 GLY A O 1
ATOM 733 N N . GLU A 1 99 ? 18.014 -11.898 0.960 1.00 6.00 725 GLU A N 1
ATOM 734 C CA . GLU A 1 99 ? 17.408 -10.854 0.151 1.00 5.13 725 GLU A CA 1
ATOM 735 C C . GLU A 1 99 ? 18.191 -9.558 0.290 1.00 5.18 725 GLU A C 1
ATOM 736 O O . GLU A 1 99 ? 18.868 -9.341 1.300 1.00 6.06 725 GLU A O 1
ATOM 742 N N . PRO A 1 100 ? 18.126 -8.668 -0.708 1.00 5.15 726 PRO A N 1
ATOM 743 C CA . PRO A 1 100 ? 17.475 -8.910 -1.995 1.00 5.20 726 PRO A CA 1
ATOM 744 C C . PRO A 1 100 ? 18.325 -9.838 -2.850 1.00 5.63 726 PRO A C 1
ATOM 745 O O . PRO A 1 100 ? 19.547 -9.844 -2.725 1.00 7.25 726 PRO A O 1
ATOM 749 N N . ASN A 1 101 ? 17.681 -10.647 -3.679 1.00 5.06 727 ASN A N 1
ATOM 750 C CA . ASN A 1 101 ? 18.398 -11.633 -4.464 1.00 5.70 727 ASN A CA 1
ATOM 751 C C . ASN A 1 101 ? 18.159 -11.526 -5.960 1.00 5.53 727 ASN A C 1
ATOM 752 O O . ASN A 1 101 ? 18.740 -12.311 -6.714 1.00 6.56 727 ASN A O 1
ATOM 757 N N . ASN A 1 102 ? 17.345 -10.579 -6.411 1.00 5.18 728 ASN A N 1
ATOM 758 C CA . ASN A 1 102 ? 16.957 -10.460 -7.816 1.00 5.82 728 ASN A CA 1
ATOM 759 C C . ASN A 1 102 ? 16.713 -11.828 -8.455 1.00 5.83 728 ASN A C 1
ATOM 760 O O . ASN A 1 102 ? 17.329 -12.214 -9.452 1.00 6.48 728 ASN A O 1
ATOM 765 N N . TYR A 1 103 ? 15.790 -12.567 -7.847 1.00 6.05 729 TYR A N 1
ATOM 766 C CA . TYR A 1 103 ? 15.534 -13.943 -8.253 1.00 7.15 729 TYR A CA 1
ATOM 767 C C . TYR A 1 103 ? 15.045 -13.987 -9.694 1.00 7.34 729 TYR A C 1
ATOM 768 O O . TYR A 1 103 ? 14.070 -13.316 -10.054 1.00 7.64 729 TYR A O 1
ATOM 777 N N . GLN A 1 104 ? 15.756 -14.752 -10.524 1.00 8.31 730 GLN A N 1
ATOM 778 C CA . GLN A 1 104 ? 15.477 -14.869 -11.952 1.00 9.82 730 GLN A CA 1
ATOM 779 C C . GLN A 1 104 ? 15.596 -13.540 -12.695 1.00 9.23 730 GLN A C 1
ATOM 780 O O . GLN A 1 104 ? 15.091 -13.405 -13.812 1.00 10.18 730 GLN A O 1
ATOM 786 N N . ASN A 1 105 ? 16.270 -12.559 -12.090 1.00 8.04 731 ASN A N 1
ATOM 787 C CA . ASN A 1 105 ? 16.667 -11.315 -12.744 1.00 8.14 731 ASN A CA 1
ATOM 788 C C . ASN A 1 105 ? 15.506 -10.371 -13.018 1.00 6.67 731 ASN A C 1
ATOM 789 O O . ASN A 1 105 ? 15.653 -9.449 -13.821 1.00 7.76 731 ASN A O 1
ATOM 794 N N . VAL A 1 106 ? 14.363 -10.553 -12.359 1.00 6.15 732 VAL A N 1
ATOM 795 C CA . VAL A 1 106 ? 13.171 -9.776 -12.683 1.00 6.91 732 VAL A CA 1
ATOM 796 C C . VAL A 1 106 ? 12.576 -9.060 -11.475 1.00 6.03 732 VAL A C 1
ATOM 797 O O . VAL A 1 106 ? 11.418 -8.632 -11.522 1.00 7.26 732 VAL A O 1
ATOM 801 N N . GLU A 1 107 ? 13.350 -8.887 -10.401 1.00 5.29 733 GLU A N 1
ATOM 802 C CA . GLU A 1 107 ? 12.812 -8.359 -9.142 1.00 4.93 733 GLU A CA 1
ATOM 803 C C . GLU A 1 107 ? 13.373 -6.968 -8.858 1.00 5.04 733 GLU A C 1
ATOM 804 O O . GLU A 1 107 ? 14.507 -6.837 -8.397 1.00 7.37 733 GLU A O 1
ATOM 810 N N . TYR A 1 108 ? 12.558 -5.933 -9.080 1.00 4.39 734 TYR A N 1
ATOM 811 C CA . TYR A 1 108 ? 13.010 -4.554 -8.930 1.00 4.78 734 TYR A CA 1
ATOM 812 C C . TYR A 1 108 ? 12.161 -3.734 -7.967 1.00 4.08 734 TYR A C 1
ATOM 813 O O . TYR A 1 108 ? 12.359 -2.519 -7.871 1.00 5.33 734 TYR A O 1
ATOM 822 N N . CYS A 1 109 ? 11.238 -4.367 -7.243 1.00 3.88 735 CYS A N 1
ATOM 823 C CA . CYS A 1 109 ? 10.410 -3.694 -6.250 1.00 3.99 735 CYS A CA 1
ATOM 824 C C . CYS A 1 109 ? 10.465 -4.483 -4.952 1.00 3.75 735 CYS A C 1
ATOM 825 O O . CYS A 1 109 ? 10.818 -5.660 -4.952 1.00 5.47 735 CYS A O 1
ATOM 828 N N . GLY A 1 110 ? 10.106 -3.845 -3.846 1.00 3.81 736 GLY A N 1
ATOM 829 C CA . GLY A 1 110 ? 10.189 -4.471 -2.533 1.00 3.57 736 GLY A CA 1
ATOM 830 C C . GLY A 1 110 ? 8.839 -4.630 -1.868 1.00 3.43 736 GLY A C 1
ATOM 831 O O . GLY A 1 110 ? 8.024 -3.694 -1.850 1.00 4.17 736 GLY A O 1
ATOM 832 N N . GLU A 1 111 ? 8.630 -5.812 -1.285 1.00 3.46 737 GLU A N 1
ATOM 833 C CA . GLU A 1 111 ? 7.428 -6.132 -0.539 1.00 4.16 737 GLU A CA 1
ATOM 834 C C . GLU A 1 111 ? 7.774 -6.450 0.911 1.00 4.28 737 GLU A C 1
ATOM 835 O O . GLU A 1 111 ? 8.886 -6.886 1.228 1.00 5.55 737 GLU A O 1
ATOM 841 N N . LEU A 1 112 ? 6.790 -6.223 1.775 1.00 3.87 738 LEU A N 1
ATOM 842 C CA . LEU A 1 112 ? 6.831 -6.555 3.190 1.00 3.85 738 LEU A CA 1
ATOM 843 C C . LEU A 1 112 ? 6.071 -7.853 3.421 1.00 4.13 738 LEU A C 1
ATOM 844 O O . LEU A 1 112 ? 4.930 -7.993 2.965 1.00 4.80 738 LEU A O 1
ATOM 849 N N . LYS A 1 113 ? 6.681 -8.782 4.15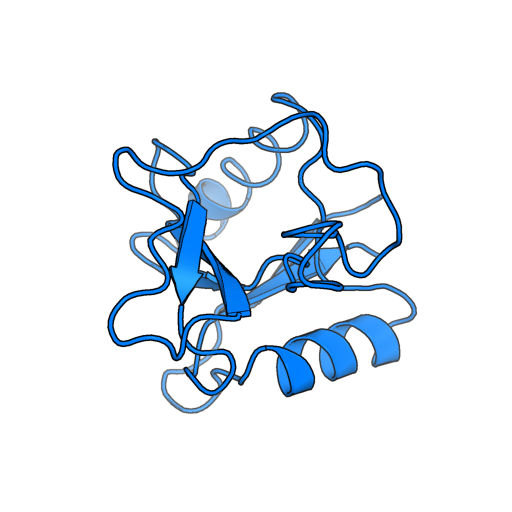5 1.00 4.42 739 LYS A N 1
ATOM 850 C CA . LYS A 1 113 ? 5.962 -9.940 4.670 1.00 6.26 739 LYS A CA 1
ATOM 851 C C . LYS A 1 113 ? 5.344 -9.519 5.997 1.00 6.14 739 LYS A C 1
ATOM 852 O O . LYS A 1 113 ? 6.059 -9.234 6.969 1.00 7.39 739 LYS A O 1
ATOM 858 N N . GLY A 1 114 ? 4.019 -9.446 6.026 1.00 6.57 740 GLY A N 1
ATOM 859 C CA . GLY A 1 114 ? 3.324 -8.901 7.174 1.00 7.83 740 GLY A CA 1
ATOM 860 C C . GLY A 1 114 ? 3.171 -9.893 8.303 1.00 8.72 740 GLY A C 1
ATOM 861 O O . GLY A 1 114 ? 2.051 -10.189 8.720 1.00 9.81 740 GLY A O 1
ATOM 862 N N . ASP A 1 115 ? 4.290 -10.416 8.796 1.00 8.62 741 ASP A N 1
ATOM 863 C CA . ASP A 1 115 ? 4.329 -11.324 9.931 1.00 8.64 741 ASP A CA 1
ATOM 864 C C . ASP A 1 115 ? 5.232 -10.688 10.983 1.00 7.24 741 ASP A C 1
ATOM 865 O O . ASP A 1 115 ? 5.755 -9.591 10.743 1.00 7.30 741 ASP A O 1
ATOM 870 N N . PRO A 1 116 ? 5.449 -11.312 12.146 1.00 7.59 742 PRO A N 1
ATOM 871 C CA . PRO A 1 116 ? 6.226 -10.617 13.184 1.00 8.06 742 PRO A CA 1
ATOM 872 C C . PRO A 1 116 ? 7.619 -10.194 12.760 1.00 8.30 742 PRO A C 1
ATOM 873 O O . PRO A 1 116 ? 8.141 -9.218 13.313 1.00 8.80 742 PRO A O 1
ATOM 877 N N . THR A 1 117 ? 8.241 -10.904 11.810 1.00 8.81 743 THR A N 1
ATOM 878 C CA . THR A 1 117 ? 9.577 -10.526 11.347 1.00 9.95 743 THR A CA 1
ATOM 879 C C . THR A 1 117 ? 9.560 -9.202 10.606 1.00 7.63 743 THR A C 1
ATOM 880 O O . THR A 1 117 ? 10.575 -8.494 10.584 1.00 7.80 743 THR A O 1
ATOM 884 N N . MET A 1 118 ? 8.444 -8.881 9.950 1.00 6.26 744 MET A N 1
ATOM 885 C CA . MET A 1 118 ? 8.326 -7.644 9.178 1.00 6.07 744 MET A CA 1
ATOM 886 C C . MET A 1 118 ? 9.450 -7.512 8.147 1.00 5.56 744 MET A C 1
ATOM 887 O O . MET A 1 118 ? 9.917 -6.413 7.833 1.00 6.18 744 MET A O 1
ATOM 892 N N . SER A 1 119 ? 9.872 -8.642 7.587 1.00 5.59 745 SER A N 1
ATOM 893 C CA A SER A 1 119 ? 11.030 -8.632 6.711 0.50 6.00 745 SER A CA 1
ATOM 894 C CA B SER A 1 119 ? 11.025 -8.679 6.697 0.50 5.94 745 SER A 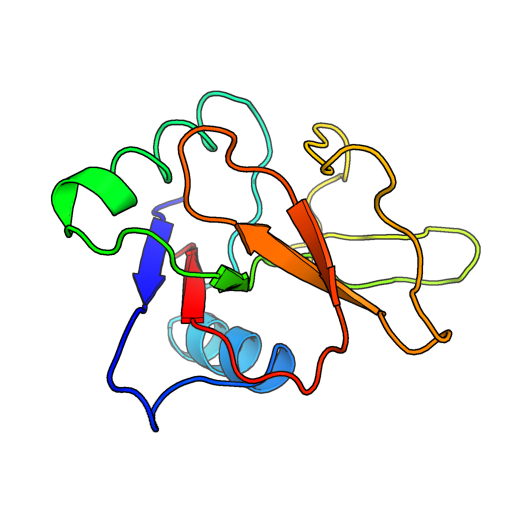CA 1
ATOM 895 C C . SER A 1 119 ? 10.645 -8.264 5.282 1.00 4.98 745 SER A C 1
ATOM 896 O O . SER A 1 119 ? 9.489 -8.371 4.861 1.00 6.03 745 SER A O 1
ATOM 901 N N . TRP A 1 120 ? 11.648 -7.814 4.540 1.00 4.11 746 TRP A N 1
ATOM 902 C CA . TRP A 1 120 ? 11.469 -7.344 3.179 1.00 3.99 746 TRP A CA 1
ATOM 903 C C . TRP A 1 120 ? 12.020 -8.351 2.175 1.00 3.45 746 TRP A C 1
ATOM 904 O O . TRP A 1 120 ? 12.992 -9.073 2.439 1.00 4.49 746 TRP A O 1
ATOM 915 N N . ASN A 1 121 ? 11.435 -8.333 0.980 1.00 3.65 747 ASN A N 1
ATOM 916 C CA . ASN A 1 121 ? 11.864 -9.182 -0.119 1.00 3.49 747 ASN A CA 1
ATOM 917 C C . ASN A 1 121 ? 11.729 -8.395 -1.409 1.00 3.50 747 ASN A C 1
ATOM 918 O O . ASN A 1 121 ? 10.733 -7.695 -1.605 1.00 4.34 747 ASN A O 1
ATOM 923 N N . ASP A 1 122 ? 12.715 -8.523 -2.295 1.00 3.43 748 ASP A N 1
ATOM 924 C CA . ASP A 1 122 ? 12.551 -8.007 -3.644 1.00 3.51 748 ASP A CA 1
ATOM 925 C C . ASP A 1 122 ? 11.744 -8.997 -4.474 1.00 3.55 748 ASP A C 1
ATOM 926 O O . ASP A 1 122 ? 11.916 -10.215 -4.366 1.00 3.95 748 ASP A O 1
ATOM 93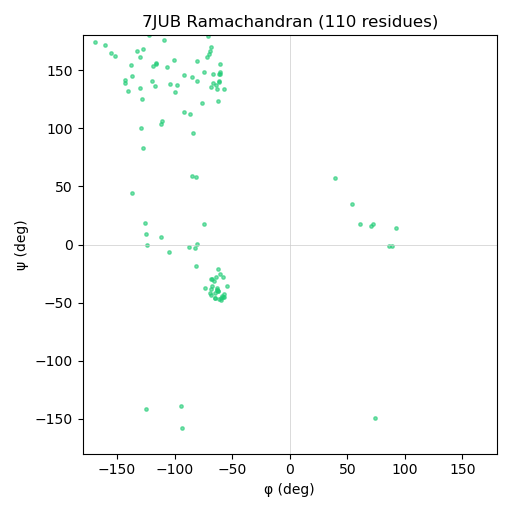1 N N . ILE A 1 123 ? 10.853 -8.470 -5.310 1.00 3.91 749 ILE A N 1
ATOM 932 C CA . ILE A 1 123 ? 9.933 -9.297 -6.076 1.00 4.27 749 ILE A CA 1
ATOM 933 C C . ILE A 1 123 ? 9.594 -8.549 -7.353 1.00 4.15 749 ILE A C 1
ATOM 934 O O . ILE A 1 123 ? 9.799 -7.337 -7.460 1.00 4.49 749 ILE A O 1
ATOM 939 N N . ASN A 1 124 ? 9.076 -9.282 -8.333 1.00 4.72 750 ASN A N 1
ATOM 940 C CA A ASN A 1 124 ? 8.678 -8.688 -9.602 0.50 5.49 750 ASN A CA 1
ATOM 941 C CA B ASN A 1 124 ? 8.697 -8.671 -9.593 0.50 5.51 750 ASN A CA 1
ATOM 942 C C . ASN A 1 124 ? 7.630 -7.605 -9.375 1.00 5.12 750 ASN A C 1
ATOM 943 O O . ASN A 1 124 ? 6.609 -7.844 -8.718 1.00 5.31 750 ASN A O 1
ATOM 952 N N . CYS A 1 125 ? 7.877 -6.423 -9.948 1.00 5.23 751 CYS A N 1
ATOM 953 C CA . CYS A 1 125 ? 7.009 -5.266 -9.757 1.00 5.28 751 CYS A CA 1
ATOM 954 C C . CYS A 1 125 ? 5.602 -5.476 -10.287 1.00 5.51 751 CYS A C 1
ATOM 955 O O . CYS A 1 125 ? 4.695 -4.736 -9.894 1.00 5.91 751 CYS A O 1
ATOM 958 N N . GLU A 1 126 ? 5.408 -6.425 -11.199 1.00 5.82 752 GLU A N 1
ATOM 959 C CA . GLU A 1 126 ? 4.097 -6.692 -11.770 1.00 7.27 752 GLU A CA 1
ATOM 960 C C . GLU A 1 126 ? 3.288 -7.685 -10.946 1.00 7.03 752 GLU A C 1
ATOM 961 O O . GLU A 1 126 ? 2.133 -7.956 -11.285 1.00 8.02 752 GLU A O 1
ATOM 967 N N . HIS A 1 127 ? 3.850 -8.216 -9.866 1.00 6.65 753 HIS A N 1
ATOM 968 C CA . HIS A 1 127 ? 3.069 -9.041 -8.959 1.00 7.89 753 HIS A CA 1
ATOM 969 C C . HIS A 1 127 ? 1.924 -8.232 -8.366 1.00 7.22 753 HIS A C 1
ATOM 970 O O . HIS A 1 127 ? 2.043 -7.029 -8.117 1.00 7.22 753 HIS A O 1
ATOM 977 N N . LEU A 1 128 ? 0.806 -8.908 -8.126 1.00 6.96 754 LEU A N 1
ATOM 978 C CA . LEU A 1 128 ? -0.350 -8.283 -7.495 1.00 7.01 754 LEU A CA 1
ATOM 979 C C . LEU A 1 128 ? -0.259 -8.492 -5.988 1.00 6.43 754 LEU A C 1
ATOM 980 O O . LEU A 1 128 ? -0.343 -9.624 -5.501 1.00 8.81 754 LEU A O 1
ATOM 985 N N . ASN A 1 129 ? -0.089 -7.403 -5.249 1.00 5.63 755 ASN A N 1
ATOM 986 C CA . ASN A 1 129 ? 0.059 -7.459 -3.806 1.00 5.58 755 ASN A CA 1
ATOM 987 C C . ASN A 1 129 ? -0.939 -6.508 -3.164 1.00 5.03 755 ASN A C 1
ATOM 988 O O . ASN A 1 129 ? -1.573 -5.673 -3.822 1.00 5.09 755 ASN A O 1
ATOM 993 N N . ASN A 1 130 ? -1.063 -6.645 -1.849 1.00 5.12 756 ASN A N 1
ATOM 994 C CA . ASN A 1 130 ? -1.636 -5.595 -1.023 1.00 5.01 756 ASN A CA 1
ATOM 995 C C . ASN A 1 130 ? -0.643 -4.442 -0.969 1.00 4.00 756 ASN A C 1
ATOM 996 O O . ASN A 1 130 ? 0.437 -4.520 -1.547 1.00 4.06 756 ASN A O 1
ATOM 1001 N N . TRP A 1 131 ? -0.981 -3.357 -0.273 1.00 4.66 757 TRP A N 1
ATOM 1002 C CA . TRP A 1 131 ? -0.034 -2.249 -0.222 1.00 4.41 757 TRP A CA 1
ATOM 1003 C C . TRP A 1 131 ? -0.275 -1.415 1.027 1.00 4.57 757 TRP A C 1
ATOM 1004 O O . TRP A 1 131 ? -1.314 -1.515 1.686 1.00 5.13 757 TRP A O 1
ATOM 1015 N N . ILE A 1 132 ? 0.712 -0.584 1.339 1.00 4.88 758 ILE A N 1
ATOM 1016 C CA . ILE A 1 132 ? 0.662 0.323 2.479 1.00 5.38 758 ILE A CA 1
ATOM 1017 C C . ILE A 1 132 ? 0.989 1.722 1.991 1.00 5.02 758 ILE A C 1
ATOM 1018 O O . ILE A 1 132 ? 2.032 1.935 1.360 1.00 5.28 758 ILE A O 1
ATOM 1023 N N . CYS A 1 133 ? 0.102 2.669 2.276 1.00 5.40 759 CYS A N 1
ATOM 1024 C CA . CYS A 1 133 ? 0.352 4.062 1.941 1.00 5.69 759 CYS A CA 1
ATOM 1025 C C . CYS A 1 133 ? 0.825 4.823 3.168 1.00 6.13 759 CYS A C 1
ATOM 1026 O O . CYS A 1 133 ? 0.609 4.413 4.313 1.00 7.12 759 CYS A O 1
ATOM 1029 N N . GLN A 1 134 ? 1.481 5.946 2.903 1.00 6.64 760 GLN A N 1
ATOM 1030 C CA . GLN A 1 134 ? 1.719 6.982 3.889 1.00 6.81 760 GLN A CA 1
ATOM 1031 C C . GLN A 1 134 ? 1.061 8.259 3.385 1.00 8.75 760 GLN A C 1
ATOM 1032 O O . GLN A 1 134 ? 1.089 8.562 2.187 1.00 9.58 760 GLN A O 1
ATOM 1038 N N . ILE A 1 135 ? 0.450 8.999 4.295 1.00 11.77 761 ILE A N 1
ATOM 1039 C CA . ILE A 1 135 ? -0.263 10.210 3.916 1.00 17.29 761 ILE A CA 1
ATOM 1040 C C . ILE A 1 135 ? 0.009 11.303 4.938 1.00 20.21 761 ILE A C 1
ATOM 1041 O O . ILE A 1 135 ? 0.190 11.007 6.121 1.00 20.74 761 ILE A O 1
#

Nearest PDB structures (foldseek):
  7l64-assembly1_A  TM=1.005E+00  e=1.264E-25  Homo sapiens
  7juc-assembly1_A  TM=9.970E-01  e=2.035E-24  Homo sapiens
  7l62-assembly1_A  TM=9.923E-01  e=1.589E-24  Homo sapiens
  7juf-assembly2_B  TM=9.882E-01  e=1.097E-24  Homo sapiens
  7jud-assembly2_B  TM=1.001E+00  e=8.419E-24  Homo sapiens

Organism: Homo sapiens (NCBI:txid9606)

GO terms:
  GO:0005515 protein binding (F, IPI)
  GO:0005886 plasma membrane (C, IDA)
  GO:0010008 endosome membrane (C, IDA)
  GO:0038024 cargo receptor activity (F, IDA)
  GO:0006898 receptor-mediated endocytosis (P, IDA)
  GO:0005537 D-mannose binding (F, TAS)
  GO:0005886 plasma membrane (C, TAS)

InterPro domains:
  IPR000562 Fibronectin type II domain [PF00040] (168-209)
  IPR000562 Fibronectin type II domain [PS00023] (168-209)
  IPR000562 Fibronectin type II domain [PS51092] (163-211)
  IPR000562 Fibronectin type II domain [SM00059] (161-209)
  IPR000562 Fibronectin type II domain [cd00062] (162-209)
  IPR000772 Ricin B, lectin domain [PF24562] (22-150)
  IPR000772 Ricin B, lectin domain [SM00458] (22-142)
  IPR001304 C-type lectin-like [PF00059] (237-342)
  IPR001304 C-type lectin-like [PF00059] (382-488)
  IPR001304 C-type lectin-like [PF00059] (523-626)
  IPR001304 C-type lectin-like [PF00059] (669-778)
  IPR001304 C-type lectin-like [PF00059] (818-924)
  IPR001304 C-type lectin-like [PF00059] (967-1081)
  IPR001304 C-type lectin-like [PF00059] (1114-1214)
  IPR001304 C-type lectin-like [PF00059] (1253-1357)
  IPR001304 C-type lectin-like [PS50041] (225-341)
  IPR001304 C-type lectin-like [PS50041] (369-487)
  IPR001304 C-type lectin-like [PS50041] (511-626)
  IPR001304 C-type lectin-like [PS50041] (655-778)
  IPR001304 C-type lectin-like [PS50041] (807-923)

Solvent-accessible surface area: 6746 Å² total; per-residue (Å²): 155,80,20,112,26,21,31,99,34,174,170,90,75,58,20,2,85,87,0,62,82,52,0,110,90,97,64,20,13,0,0,2,0,52,64,142,133,46,24,98,62,0,51,169,60,0,48,88,66,45,18,104,167,72,67,0,0,0,0,0,28,86,29,48,130,114,114,12,20,34,6,24,51,63,28,111,48,94,42,93,36,44,34,228,48,45,64,74,48,131,133,114,74,11,95,0,0,10,0,108,0,26,102,84,2,16,1,34,2,25,43,13,108,88,104,5,6,1,0,2,8,96

B-factor: mean 11.31, std 7.92, range [3.37, 50.57]

Radius of gyration: 13.12 Å; Cα contacts (8 Å, |Δi|>4): 266; chains: 1; bounding box: 36×28×28 Å

Secondary structure (DSSP, 8-state):
--EEEE---TT--B-HHHHHHHHHHTT-EEPP--SHHHHHHHHHHHHHHT-TT-EEEEEEEE--TTT-EEETT-----S--BPTT-S--GGG---EEEEE-STT--EEEE-TTS-BEEEEE-